Protein AF-A0A1J5WPW8-F1 (afdb_monomer_lite)

Secondary structure (DSSP, 8-state):
-------EEEEEESSHHHHHHHHH-S---EEE-SSEEEEEEEEEGGGGGGGGEEE-TT-EEEEEEEEES-GGGGTTGGGSPTT-EEEEEEEEEEEEEGGGGGGGGEEE-TT-EEEEEEEEESSGGGGHHHHHHHTSTT--TTTT--EEEEEEEEEGGGGGGGG----TT----EEEEE---

Sequence (181 aa):
HEENVMEELVLSAKYPGEISKMLKAENKNILIRIGKMKRLELRGYAIGILPKLRIHGENVIEKLVLDTYCSKRLSEILKTENNSIWIGKMKKLELNDYAIEILPMLGIHEENVMEELILYAGYPDRITKILKILGKKNNNTLDWMGKVKRLELKDHAIKILPKLRFYEETVMEELRLKALG

Radius of gyration: 15.9 Å; chains: 1; bounding box: 30×51×37 Å

Foldseek 3Di:
DPDPQAQEDADEDPDLVVCVCVVPPPPLDVENPDDEHAEDHYYALRVLCQLSYNADQQYEYAEYYYYYPDLVSCVVLLPAAFLQRENHEYQEYAAEFLSVLNLLNHNYDQQHAHAEYHYYHPDLVSCVNVCVQLVDDPDPSQVRVHAYQEYAYEANSVVCVVSHDDPPPHDHNYYHYYHDD

pLDDT: mean 84.25, std 13.34, range [40.56, 98.38]

Structure (mmCIF, N/CA/C/O backbone):
data_AF-A0A1J5WPW8-F1
#
_entry.id   AF-A0A1J5WPW8-F1
#
loop_
_atom_site.group_PDB
_atom_site.id
_atom_site.type_symbol
_atom_site.label_atom_id
_atom_site.label_alt_id
_atom_site.label_comp_id
_atom_site.label_asym_id
_atom_site.label_entity_id
_atom_site.label_seq_id
_atom_site.pdbx_PDB_ins_code
_atom_site.Cartn_x
_atom_site.Cartn_y
_atom_site.Cartn_z
_atom_site.occupancy
_atom_site.B_iso_or_equiv
_atom_site.auth_seq_id
_atom_site.auth_comp_id
_atom_site.auth_asym_id
_atom_site.auth_atom_id
_atom_site.pdbx_PDB_model_num
ATOM 1 N N . HIS A 1 1 ? -13.655 30.890 6.936 1.00 40.56 1 HIS A N 1
ATOM 2 C CA . HIS A 1 1 ? -12.804 30.493 5.801 1.00 40.56 1 HIS A CA 1
ATOM 3 C C . HIS A 1 1 ? -13.249 29.113 5.373 1.00 40.56 1 HIS A C 1
ATOM 5 O O . HIS A 1 1 ? -13.176 28.210 6.192 1.00 40.56 1 HIS A O 1
ATOM 11 N N . GLU A 1 2 ? -13.803 28.975 4.170 1.00 44.16 2 GLU A N 1
ATOM 12 C CA . GLU A 1 2 ? -14.146 27.665 3.610 1.00 44.16 2 GLU A CA 1
ATOM 13 C C . GLU A 1 2 ? -12.842 26.904 3.373 1.00 44.16 2 GLU A C 1
ATOM 15 O O . GLU A 1 2 ? -12.029 27.278 2.525 1.00 44.16 2 GLU A O 1
ATOM 20 N N . GLU A 1 3 ? -12.587 25.897 4.203 1.00 50.22 3 GLU A N 1
ATOM 21 C CA . GLU A 1 3 ? -11.493 24.967 3.973 1.00 50.22 3 GLU A CA 1
ATOM 22 C C . GLU A 1 3 ? -11.766 24.257 2.647 1.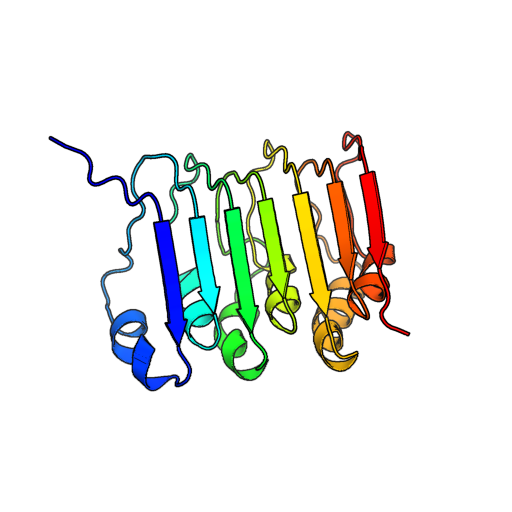00 50.22 3 GLU A C 1
ATOM 24 O O . GLU A 1 3 ? -12.818 23.656 2.441 1.00 50.22 3 GLU A O 1
ATOM 29 N N . ASN A 1 4 ? -10.830 24.386 1.711 1.00 52.78 4 ASN A N 1
ATOM 30 C CA . ASN A 1 4 ? -10.899 23.737 0.412 1.00 52.78 4 ASN A CA 1
ATOM 31 C C . ASN A 1 4 ? -10.639 22.234 0.607 1.00 52.78 4 ASN A C 1
ATOM 33 O O . ASN A 1 4 ? -9.502 21.769 0.493 1.00 52.78 4 ASN A O 1
ATOM 37 N N . VAL A 1 5 ? -11.677 21.492 0.998 1.00 61.50 5 VAL A N 1
ATOM 38 C CA . VAL A 1 5 ? -11.614 20.046 1.218 1.00 61.50 5 VAL A CA 1
ATOM 39 C C . VAL A 1 5 ? -11.617 19.361 -0.146 1.00 61.50 5 VAL A C 1
ATOM 41 O O . VAL A 1 5 ? -12.652 19.210 -0.791 1.00 61.50 5 VAL A O 1
ATOM 44 N N . MET A 1 6 ? -10.440 18.950 -0.616 1.00 71.38 6 MET A N 1
ATOM 45 C CA . MET A 1 6 ? -10.336 18.095 -1.798 1.00 71.38 6 MET A CA 1
ATOM 46 C C . MET A 1 6 ? -10.886 16.702 -1.460 1.00 71.38 6 MET A C 1
ATOM 48 O O . MET A 1 6 ? -10.224 15.918 -0.781 1.00 71.38 6 MET A O 1
ATOM 52 N N . GLU A 1 7 ? -12.094 16.395 -1.936 1.00 81.25 7 GLU A N 1
ATOM 53 C CA . GLU A 1 7 ? -12.743 15.103 -1.680 1.00 81.25 7 GLU A CA 1
ATOM 54 C C . GLU A 1 7 ? -12.145 13.960 -2.513 1.00 81.25 7 GLU A C 1
ATOM 56 O O . GLU A 1 7 ? -12.011 12.842 -2.013 1.00 81.25 7 GLU A O 1
ATOM 61 N N . GLU A 1 8 ? -11.771 14.225 -3.768 1.00 87.38 8 GLU A N 1
ATOM 62 C CA . GLU A 1 8 ? -11.205 13.228 -4.678 1.00 87.38 8 GLU A CA 1
ATOM 63 C C . GLU A 1 8 ? -9.984 13.766 -5.429 1.00 87.38 8 GLU A C 1
ATOM 65 O O . GLU A 1 8 ? -9.990 14.881 -5.951 1.00 87.38 8 GLU A O 1
ATOM 70 N N . LEU A 1 9 ? -8.947 12.937 -5.529 1.00 87.50 9 LEU A N 1
ATOM 71 C CA . LEU A 1 9 ? -7.782 13.167 -6.372 1.00 87.50 9 LEU A CA 1
ATOM 72 C C . LEU A 1 9 ? -7.531 11.922 -7.219 1.00 87.50 9 LEU A C 1
ATOM 74 O O . LEU A 1 9 ? -7.070 10.903 -6.708 1.00 87.50 9 LEU A O 1
ATOM 78 N N . VAL A 1 10 ? -7.806 12.013 -8.519 1.00 92.19 10 VAL A N 1
ATOM 79 C CA . VAL A 1 10 ? -7.551 10.939 -9.486 1.00 92.19 10 VAL A CA 1
ATOM 80 C C . VAL A 1 10 ? -6.567 11.445 -10.530 1.00 92.19 10 VAL A C 1
ATOM 82 O O . VAL A 1 10 ? -6.871 12.365 -11.286 1.00 92.19 10 VAL A O 1
ATOM 85 N N . LEU A 1 11 ? -5.379 10.849 -10.578 1.00 91.88 11 LEU A N 1
ATOM 86 C CA . LEU A 1 11 ? -4.325 11.220 -11.515 1.00 91.88 11 LEU A CA 1
ATOM 87 C C . LEU A 1 11 ? -3.810 9.989 -12.248 1.00 91.88 11 LEU A C 1
ATOM 89 O O . LEU A 1 11 ? -3.477 8.969 -11.649 1.00 91.88 11 LEU A O 1
ATOM 93 N N . SER A 1 12 ? -3.694 10.107 -13.564 1.00 93.81 12 SER A N 1
ATOM 94 C CA . SER A 1 12 ? -3.099 9.095 -14.425 1.00 93.81 12 SER A CA 1
ATOM 95 C C . SER A 1 12 ? -2.065 9.766 -15.305 1.00 93.81 12 SER A C 1
ATOM 97 O O . SER A 1 12 ? -2.345 10.803 -15.901 1.00 93.81 12 SER A O 1
ATOM 99 N N . ALA A 1 13 ? -0.874 9.182 -15.377 1.00 91.81 13 ALA A N 1
ATOM 100 C CA . ALA A 1 13 ? 0.165 9.663 -16.273 1.00 91.81 13 ALA A CA 1
ATOM 101 C C . ALA A 1 13 ? 0.770 8.495 -17.052 1.00 91.81 13 ALA A C 1
ATOM 103 O O . ALA A 1 13 ? 1.256 7.513 -16.477 1.00 91.81 13 ALA A O 1
ATOM 104 N N . LYS A 1 14 ? 0.747 8.599 -18.380 1.00 90.50 14 LYS A N 1
ATOM 105 C CA . LYS A 1 14 ? 1.327 7.613 -19.293 1.00 90.50 14 LYS A CA 1
ATOM 106 C C . LYS A 1 14 ? 2.817 7.848 -19.491 1.00 90.50 14 LYS A C 1
ATOM 108 O O . LYS A 1 14 ? 3.535 6.866 -19.696 1.00 90.50 14 LYS A O 1
ATOM 113 N N . TYR A 1 15 ? 3.283 9.092 -19.354 1.00 88.69 15 TYR A N 1
ATOM 114 C CA . TYR A 1 15 ? 4.679 9.483 -19.565 1.00 88.69 15 TYR A CA 1
ATOM 115 C C . TYR A 1 15 ? 5.253 10.264 -18.370 1.00 88.69 15 TYR A C 1
ATOM 117 O O . TYR A 1 15 ? 4.532 11.017 -17.718 1.00 88.69 15 TYR A O 1
ATOM 125 N N . PRO A 1 16 ? 6.566 10.157 -18.085 1.00 83.00 16 PRO A N 1
ATOM 126 C CA . PRO A 1 16 ? 7.171 10.832 -16.931 1.00 83.00 16 PRO A CA 1
ATOM 127 C C . PRO A 1 16 ? 7.147 12.362 -17.064 1.00 83.00 16 PRO A C 1
ATOM 129 O O . PRO A 1 16 ? 7.086 13.073 -16.063 1.00 83.00 16 PRO A O 1
ATOM 132 N N . GLY A 1 17 ? 7.171 12.876 -18.300 1.00 85.38 17 GLY A N 1
ATOM 133 C CA . GLY A 1 17 ? 7.116 14.310 -18.583 1.00 85.38 17 GLY A CA 1
ATOM 134 C C . GLY A 1 17 ? 5.841 14.985 -18.068 1.00 85.38 17 GLY A C 1
ATOM 135 O O . GLY A 1 17 ? 5.908 16.142 -17.653 1.00 85.38 17 GLY A O 1
ATOM 136 N N . GLU A 1 18 ? 4.724 14.250 -18.007 1.00 85.19 18 GLU A N 1
ATOM 137 C CA . GLU A 1 18 ? 3.403 14.756 -17.602 1.00 85.19 18 GLU A CA 1
ATOM 138 C C . GLU A 1 18 ? 3.379 15.198 -16.133 1.00 85.19 18 GLU A C 1
ATOM 140 O O . GLU A 1 18 ? 2.745 16.193 -15.797 1.00 85.19 18 GLU A O 1
ATOM 145 N N . ILE A 1 19 ? 4.146 14.526 -15.269 1.00 83.19 19 ILE A N 1
ATOM 146 C CA . ILE A 1 19 ? 4.253 14.873 -13.843 1.00 83.19 19 ILE A CA 1
ATOM 147 C C . ILE A 1 19 ? 5.527 15.647 -13.501 1.00 83.19 19 ILE A C 1
ATOM 149 O O . ILE A 1 19 ? 5.748 15.999 -12.344 1.00 83.19 19 ILE A O 1
ATOM 153 N N . SER A 1 20 ? 6.385 15.933 -14.485 1.00 81.81 20 SER A N 1
ATOM 154 C CA . SER A 1 20 ? 7.703 16.534 -14.242 1.00 81.81 20 SER A CA 1
ATOM 155 C C . SER A 1 20 ? 7.619 17.868 -13.496 1.00 81.81 20 SER A C 1
ATOM 157 O O . SER A 1 20 ? 8.407 18.109 -12.586 1.00 81.81 20 SER A O 1
ATOM 159 N N . LYS A 1 21 ? 6.630 18.710 -13.826 1.00 79.12 21 LYS A N 1
ATOM 160 C CA . LYS A 1 21 ? 6.372 19.976 -13.125 1.00 79.12 21 LYS A CA 1
ATOM 161 C C . LYS A 1 21 ? 5.922 19.749 -11.679 1.00 79.12 21 LYS A C 1
ATOM 163 O O . LYS A 1 21 ? 6.377 20.464 -10.798 1.00 79.12 21 LYS A O 1
ATOM 168 N N . MET A 1 22 ? 5.094 18.731 -11.431 1.00 78.75 22 MET A N 1
ATOM 169 C CA . MET A 1 22 ? 4.626 18.378 -10.082 1.00 78.75 22 MET A CA 1
ATOM 170 C C . MET A 1 22 ? 5.773 17.865 -9.205 1.00 78.75 22 MET A C 1
ATOM 172 O O . MET A 1 22 ? 5.854 18.211 -8.033 1.00 78.75 22 MET A O 1
ATOM 176 N N . LEU A 1 23 ? 6.692 17.081 -9.777 1.00 76.12 23 LEU A N 1
ATOM 177 C CA . LEU A 1 23 ? 7.872 16.583 -9.063 1.00 76.12 23 LEU A CA 1
ATOM 178 C C . LEU A 1 23 ? 8.915 17.678 -8.785 1.00 76.12 23 LEU A C 1
ATOM 180 O O . LEU A 1 23 ? 9.606 17.602 -7.768 1.00 76.12 23 LEU A O 1
ATOM 184 N N . LYS A 1 24 ? 9.037 18.661 -9.691 1.00 75.50 24 LYS A N 1
ATOM 185 C CA . LYS A 1 24 ? 9.972 19.799 -9.605 1.00 75.50 24 LYS A CA 1
ATOM 186 C C . LYS A 1 24 ? 9.472 20.950 -8.735 1.00 75.50 24 LYS A C 1
ATOM 188 O O . LYS A 1 24 ? 10.272 21.806 -8.379 1.00 75.50 24 LYS A O 1
ATOM 193 N N . ALA A 1 25 ? 8.178 21.006 -8.426 1.00 67.94 25 ALA A N 1
ATOM 194 C CA . ALA A 1 25 ? 7.640 22.039 -7.557 1.00 67.94 25 ALA A CA 1
ATOM 195 C C . ALA A 1 25 ? 8.318 21.962 -6.175 1.00 67.94 25 ALA A C 1
ATOM 197 O O . ALA A 1 25 ? 8.193 20.964 -5.467 1.00 67.94 25 ALA A O 1
ATOM 198 N N . GLU A 1 26 ? 9.042 23.020 -5.790 1.00 56.09 26 GLU A N 1
ATOM 199 C CA . GLU A 1 26 ? 9.680 23.143 -4.466 1.00 56.09 26 GLU A CA 1
ATOM 200 C C . GLU A 1 26 ? 8.642 23.163 -3.335 1.00 56.09 26 GLU A C 1
ATOM 202 O O . GLU A 1 26 ? 8.894 22.707 -2.217 1.00 56.09 26 GLU A O 1
ATOM 207 N N . ASN A 1 27 ? 7.428 23.618 -3.659 1.00 53.66 27 ASN A N 1
ATOM 208 C CA . ASN A 1 27 ? 6.271 23.520 -2.791 1.00 53.66 27 ASN A CA 1
ATOM 209 C C . ASN A 1 27 ? 5.838 22.055 -2.652 1.00 53.66 27 ASN A C 1
ATOM 211 O O . ASN A 1 27 ? 5.128 21.515 -3.498 1.00 53.66 27 ASN A O 1
ATOM 215 N N . LYS A 1 28 ? 6.196 21.447 -1.516 1.00 51.88 28 LYS A N 1
ATOM 216 C CA . LYS A 1 28 ? 5.749 20.122 -1.029 1.00 51.88 28 LYS A CA 1
ATOM 217 C C . LYS A 1 28 ? 4.235 20.035 -0.735 1.00 51.88 28 LYS A C 1
ATOM 219 O O . LYS A 1 28 ? 3.809 19.292 0.143 1.00 51.88 28 LYS A O 1
ATOM 224 N N . ASN A 1 29 ? 3.418 20.846 -1.399 1.00 51.06 29 ASN A N 1
ATOM 225 C CA . ASN A 1 29 ? 2.107 21.245 -0.912 1.00 51.06 29 ASN A CA 1
ATOM 226 C C . ASN A 1 29 ? 1.013 21.062 -1.972 1.00 51.06 29 ASN A C 1
ATOM 228 O O . ASN A 1 29 ? 0.170 21.943 -2.125 1.00 51.06 29 ASN A O 1
ATOM 232 N N . ILE A 1 30 ? 0.898 19.876 -2.585 1.00 55.94 30 ILE A N 1
ATOM 233 C CA . ILE A 1 30 ? -0.470 19.331 -2.692 1.00 55.94 30 ILE A CA 1
ATOM 234 C C . ILE A 1 30 ? -0.826 18.911 -1.266 1.00 55.94 30 ILE A C 1
ATOM 236 O O . ILE A 1 30 ? -0.700 17.757 -0.862 1.00 55.94 30 ILE A O 1
ATOM 240 N N . LEU A 1 31 ? -1.083 19.928 -0.448 1.00 52.72 31 LEU A N 1
ATOM 241 C CA . LEU A 1 31 ? -1.415 19.799 0.950 1.00 52.72 31 LEU A CA 1
ATOM 242 C C . LEU A 1 31 ? -2.880 19.415 0.950 1.00 52.72 31 LEU A C 1
ATOM 244 O O . LEU A 1 31 ? -3.749 20.259 0.746 1.00 52.72 31 LEU A O 1
ATOM 248 N N . ILE A 1 32 ? -3.133 18.127 1.138 1.00 57.88 32 ILE A N 1
ATOM 249 C CA . ILE A 1 32 ? -4.471 17.640 1.431 1.00 57.88 32 ILE A CA 1
ATOM 250 C C . ILE A 1 32 ? -4.677 17.993 2.907 1.00 57.88 32 ILE A C 1
ATOM 252 O O . ILE A 1 32 ? -4.341 17.219 3.804 1.00 57.88 32 ILE A O 1
ATOM 256 N N . ARG A 1 33 ? -5.063 19.247 3.169 1.00 54.75 33 ARG A N 1
ATOM 257 C CA . ARG A 1 33 ? -5.304 19.758 4.523 1.00 54.75 33 ARG A CA 1
ATOM 258 C C . ARG A 1 33 ? -6.684 19.329 4.992 1.00 54.75 33 ARG A C 1
ATOM 260 O O . ARG A 1 33 ? -7.620 19.397 4.210 1.00 54.75 33 ARG A O 1
ATOM 267 N N . ILE A 1 34 ? -6.724 18.930 6.263 1.00 47.91 34 ILE A N 1
ATOM 268 C CA . ILE A 1 34 ? -7.872 18.877 7.174 1.00 47.91 34 ILE A CA 1
ATOM 269 C C . ILE A 1 34 ? -9.170 18.478 6.472 1.00 47.91 34 ILE A C 1
ATOM 271 O O . ILE A 1 34 ? -9.904 19.301 5.935 1.00 47.91 34 ILE A O 1
ATOM 275 N N . GLY A 1 35 ? -9.447 17.177 6.475 1.00 62.34 35 GLY A N 1
ATOM 276 C CA . GLY A 1 35 ? -10.738 16.679 6.037 1.00 62.34 35 GLY A CA 1
ATOM 277 C C . GLY A 1 35 ? -10.773 15.181 5.784 1.00 62.34 35 GLY A C 1
ATOM 278 O O . GLY A 1 35 ? -9.833 14.426 6.045 1.00 62.34 35 GLY A O 1
ATOM 279 N N . LYS A 1 36 ? -11.915 14.766 5.246 1.00 72.81 36 LYS A N 1
ATOM 280 C CA . LYS A 1 36 ? -12.189 13.409 4.796 1.00 72.81 36 LYS A CA 1
ATOM 281 C C . LYS A 1 36 ? -11.983 13.354 3.284 1.00 72.81 36 LYS A C 1
ATOM 283 O O . LYS A 1 36 ? -12.728 13.986 2.543 1.00 72.81 36 LYS A O 1
ATOM 288 N N . MET A 1 37 ? -10.989 12.599 2.827 1.00 83.44 37 MET A N 1
ATOM 289 C CA . MET A 1 37 ? -10.780 12.352 1.399 1.00 83.44 37 MET A CA 1
ATOM 290 C C . MET A 1 37 ? -11.517 11.071 1.021 1.00 83.44 37 MET A C 1
ATOM 292 O O . MET A 1 37 ? -11.227 10.002 1.548 1.00 83.44 37 MET A O 1
ATOM 296 N N . LYS A 1 38 ? -12.474 11.154 0.102 1.00 88.94 38 LYS A N 1
ATOM 297 C CA . LYS A 1 38 ? -13.206 9.983 -0.389 1.00 88.94 38 LYS A CA 1
ATOM 298 C C . LYS A 1 38 ? -12.291 9.089 -1.222 1.00 88.94 38 LYS A C 1
ATOM 300 O O . LYS A 1 38 ? -12.256 7.875 -1.030 1.00 88.94 38 LYS A O 1
ATOM 305 N N . ARG A 1 39 ? -11.494 9.672 -2.122 1.00 90.81 39 ARG A N 1
ATOM 306 C CA . ARG A 1 39 ? -10.682 8.881 -3.056 1.00 90.81 39 ARG A CA 1
ATOM 307 C C . ARG A 1 39 ? -9.348 9.530 -3.385 1.00 90.81 39 ARG A C 1
ATOM 309 O O . ARG A 1 39 ? -9.304 10.654 -3.869 1.00 90.81 39 ARG A O 1
ATOM 316 N N . LEU A 1 40 ? -8.274 8.768 -3.220 1.00 92.50 40 LEU A N 1
ATOM 317 C CA . LEU A 1 40 ? -6.964 9.056 -3.789 1.00 92.50 40 LEU A CA 1
ATOM 318 C C . LEU A 1 40 ? -6.599 7.939 -4.758 1.00 92.50 40 LEU A C 1
ATOM 320 O O . LEU A 1 40 ? -6.489 6.782 -4.365 1.00 92.50 40 LEU A O 1
ATOM 324 N N . GLU A 1 41 ? -6.403 8.275 -6.025 1.00 95.75 41 GLU A N 1
ATOM 325 C CA . GLU A 1 41 ? -6.075 7.307 -7.058 1.00 95.75 41 GLU A CA 1
ATOM 326 C C . GLU A 1 41 ? -4.939 7.796 -7.942 1.00 95.75 41 GLU A C 1
ATOM 328 O O . GLU A 1 41 ? -5.058 8.817 -8.618 1.00 95.75 41 GLU A O 1
ATOM 333 N N . LEU A 1 42 ? -3.840 7.042 -7.963 1.00 94.94 42 LEU A N 1
ATOM 334 C CA . LEU A 1 42 ? -2.672 7.350 -8.779 1.00 94.94 42 LEU A CA 1
ATOM 335 C C . LEU A 1 42 ? -2.369 6.178 -9.708 1.00 94.94 42 LEU A C 1
ATOM 337 O O . LEU A 1 42 ? -2.099 5.061 -9.261 1.00 94.94 42 LEU A O 1
ATOM 341 N N . ARG A 1 43 ? -2.374 6.450 -11.014 1.00 95.62 43 ARG A N 1
ATOM 342 C CA . ARG A 1 43 ? -2.109 5.457 -12.056 1.00 95.62 43 ARG A CA 1
ATOM 343 C C . ARG A 1 43 ? -0.867 5.787 -12.877 1.00 95.62 43 ARG A C 1
ATOM 345 O O . ARG A 1 43 ? -0.593 6.934 -13.241 1.00 95.62 43 ARG A O 1
ATOM 352 N N . GLY A 1 44 ? -0.115 4.751 -13.226 1.00 93.88 44 GLY A N 1
ATOM 353 C CA . GLY A 1 44 ? 1.062 4.849 -14.078 1.00 93.88 44 GLY A CA 1
ATOM 354 C C . GLY A 1 44 ? 2.176 5.692 -13.456 1.00 93.88 44 GLY A C 1
ATOM 355 O O . GLY A 1 44 ? 2.643 5.398 -12.359 1.00 93.88 44 GLY A O 1
ATOM 356 N N . TYR A 1 45 ? 2.655 6.713 -14.173 1.00 91.62 45 TYR A N 1
ATOM 357 C CA . TYR A 1 45 ? 3.697 7.613 -13.662 1.00 91.62 45 TYR A CA 1
ATOM 358 C C . TYR A 1 45 ? 3.197 8.482 -12.508 1.00 91.62 45 TYR A C 1
ATOM 360 O O . TYR A 1 45 ? 4.019 8.874 -11.687 1.00 91.62 45 TYR A O 1
ATOM 368 N N . ALA A 1 46 ? 1.884 8.713 -12.382 1.00 92.75 46 ALA A N 1
ATOM 369 C CA . ALA A 1 46 ? 1.325 9.559 -11.332 1.00 92.75 46 ALA A CA 1
ATOM 370 C C . ALA A 1 46 ? 1.632 9.035 -9.926 1.00 92.75 46 ALA A C 1
ATOM 372 O O . ALA A 1 46 ? 1.751 9.837 -9.010 1.00 92.75 46 ALA A O 1
ATOM 373 N N . ILE A 1 47 ? 1.871 7.729 -9.756 1.00 92.81 47 ILE A N 1
ATOM 374 C CA . ILE A 1 47 ? 2.304 7.162 -8.470 1.00 92.81 47 ILE A CA 1
ATOM 375 C C . ILE A 1 47 ? 3.564 7.857 -7.940 1.00 92.81 47 ILE A C 1
ATOM 377 O O . ILE A 1 47 ? 3.690 8.034 -6.734 1.00 92.81 47 ILE A O 1
ATOM 381 N N . GLY A 1 48 ? 4.464 8.318 -8.815 1.00 89.81 48 GLY A N 1
ATOM 382 C CA . GLY A 1 48 ? 5.697 9.005 -8.421 1.00 89.81 48 GLY A CA 1
ATOM 383 C C . GLY A 1 48 ? 5.480 10.276 -7.593 1.00 89.81 48 GLY A C 1
ATOM 384 O O . GLY A 1 48 ? 6.408 10.722 -6.922 1.00 89.81 48 GLY A O 1
ATOM 385 N N . ILE A 1 49 ? 4.273 10.851 -7.601 1.00 87.81 49 ILE A N 1
ATOM 386 C CA . ILE A 1 49 ? 3.943 12.008 -6.763 1.00 87.81 49 ILE A CA 1
ATOM 387 C C . ILE A 1 49 ? 3.573 11.608 -5.330 1.00 87.81 49 ILE A C 1
ATOM 389 O O . ILE A 1 49 ? 3.496 12.491 -4.486 1.00 87.81 49 ILE A O 1
ATOM 393 N N . LEU A 1 50 ? 3.331 10.324 -5.038 1.00 88.44 50 LEU A N 1
ATOM 394 C CA . LEU A 1 50 ? 2.841 9.863 -3.736 1.00 88.44 50 LEU A CA 1
ATOM 395 C C . LEU A 1 50 ? 3.696 10.381 -2.560 1.00 88.44 50 LEU A C 1
ATOM 397 O O . LEU A 1 50 ? 3.114 10.978 -1.661 1.00 88.44 50 LEU A O 1
ATOM 401 N N . PRO A 1 51 ? 5.048 10.307 -2.577 1.00 84.69 51 PRO A N 1
ATOM 402 C CA . PRO A 1 51 ? 5.872 10.871 -1.497 1.00 84.69 51 PRO A CA 1
ATOM 403 C C . PRO A 1 51 ? 5.832 12.406 -1.403 1.00 84.69 51 PRO A C 1
ATOM 405 O O . PRO A 1 51 ? 6.352 12.989 -0.456 1.00 84.69 51 PRO A O 1
ATOM 408 N N . LYS A 1 52 ? 5.290 13.085 -2.420 1.00 80.81 52 LYS A N 1
ATOM 409 C CA . LYS A 1 52 ? 5.110 14.543 -2.459 1.00 80.81 52 LYS A CA 1
ATOM 410 C C . LYS A 1 52 ? 3.736 14.970 -1.942 1.00 80.81 52 LYS A C 1
ATOM 412 O O . LYS A 1 52 ? 3.546 16.159 -1.694 1.00 80.81 52 LYS A O 1
ATOM 417 N N . LEU A 1 53 ? 2.791 14.039 -1.793 1.00 80.12 53 LEU A N 1
ATOM 418 C CA . LEU A 1 53 ? 1.495 14.319 -1.189 1.00 80.12 53 LEU A CA 1
ATOM 419 C C . LEU A 1 53 ? 1.690 14.445 0.321 1.00 80.12 53 LEU A C 1
ATOM 421 O O . LEU A 1 53 ? 2.066 13.489 0.994 1.00 80.12 53 LEU A O 1
ATOM 425 N N . ARG A 1 54 ? 1.445 15.639 0.864 1.00 70.88 54 ARG A N 1
ATOM 426 C CA . ARG A 1 54 ? 1.464 15.850 2.311 1.00 70.88 54 ARG A CA 1
ATOM 427 C C . ARG A 1 54 ? 0.065 15.584 2.848 1.00 70.88 54 ARG A C 1
ATOM 429 O O . ARG A 1 54 ? -0.787 16.472 2.833 1.00 70.88 54 ARG A O 1
ATOM 436 N N . ILE A 1 55 ? -0.149 14.350 3.290 1.00 72.62 55 ILE A N 1
ATOM 437 C CA . ILE A 1 55 ? -1.389 13.899 3.921 1.00 72.62 55 ILE A CA 1
ATOM 438 C C . ILE A 1 55 ? -1.230 14.109 5.428 1.00 72.62 55 ILE A C 1
ATOM 440 O O . ILE A 1 55 ? -0.252 13.659 6.027 1.00 72.62 55 ILE A O 1
ATOM 444 N N . HIS A 1 56 ? -2.140 14.869 6.038 1.00 69.81 56 HIS A N 1
ATOM 445 C CA . HIS A 1 56 ? -2.104 15.089 7.482 1.00 69.81 56 HIS A CA 1
ATOM 446 C C . HIS A 1 56 ? -2.363 13.768 8.214 1.00 69.81 56 HIS A C 1
ATOM 448 O O . HIS A 1 56 ? -3.171 12.967 7.753 1.00 69.81 56 HIS A O 1
ATOM 454 N N . GLY A 1 57 ? -1.710 13.529 9.355 1.00 65.12 57 GLY A N 1
ATOM 455 C CA . GLY A 1 57 ? -1.829 12.235 10.038 1.00 65.12 57 GLY A CA 1
ATOM 456 C C . GLY A 1 57 ? -3.218 11.915 10.585 1.00 65.12 57 GLY A C 1
ATOM 457 O O . GLY A 1 57 ? -3.541 10.746 10.770 1.00 65.12 57 GLY A O 1
ATOM 458 N N . GLU A 1 58 ? -4.045 12.942 10.757 1.00 68.94 58 GLU A N 1
ATOM 459 C CA . GLU A 1 58 ? -5.451 12.832 11.157 1.00 68.94 58 GLU A CA 1
ATOM 460 C C . GLU A 1 58 ? -6.412 12.682 9.967 1.00 68.94 58 GLU A C 1
ATOM 462 O O . GLU A 1 58 ? -7.606 12.462 10.171 1.00 68.94 58 GLU A O 1
ATOM 467 N N . ASN A 1 59 ? -5.929 12.793 8.722 1.00 74.62 59 ASN A N 1
ATOM 468 C CA . ASN A 1 59 ? -6.790 12.599 7.561 1.00 74.62 59 ASN A CA 1
ATOM 469 C C . ASN A 1 59 ? -7.268 11.147 7.496 1.00 74.62 59 ASN A C 1
ATOM 471 O O . ASN A 1 59 ? -6.511 10.199 7.730 1.00 74.62 59 ASN A O 1
ATOM 475 N N . VAL A 1 60 ? -8.529 10.999 7.098 1.00 83.75 60 VAL A N 1
ATOM 476 C CA . VAL A 1 60 ? -9.137 9.705 6.798 1.00 83.75 60 VAL A CA 1
ATOM 477 C C . VAL A 1 60 ? -9.388 9.627 5.298 1.00 83.75 60 VAL A C 1
ATOM 479 O O . VAL A 1 60 ? -10.194 10.392 4.761 1.00 83.75 60 VAL A O 1
ATOM 482 N N . ILE A 1 61 ? -8.708 8.696 4.629 1.00 89.69 61 ILE A N 1
ATOM 483 C CA . ILE A 1 61 ? -8.947 8.362 3.221 1.00 89.69 61 ILE A CA 1
ATOM 484 C C . ILE A 1 61 ? -9.940 7.197 3.143 1.00 89.69 61 ILE A C 1
ATOM 486 O O . ILE A 1 61 ? -9.676 6.110 3.650 1.00 89.69 61 ILE A O 1
ATOM 490 N N . GLU A 1 62 ? -11.090 7.361 2.491 1.00 93.19 62 GLU A N 1
ATOM 491 C CA . GLU A 1 62 ? -12.002 6.224 2.318 1.00 93.19 62 GLU A CA 1
ATOM 492 C C . GLU A 1 62 ? -11.409 5.181 1.362 1.00 93.19 62 GLU A C 1
ATOM 494 O O . GLU A 1 62 ? -11.454 3.988 1.662 1.00 93.19 62 GLU A O 1
ATOM 499 N N . LYS A 1 63 ? -10.803 5.605 0.245 1.00 95.38 63 LYS A N 1
ATOM 500 C CA . LYS A 1 63 ? -10.165 4.695 -0.714 1.00 95.38 63 LYS A CA 1
ATOM 501 C C . LYS A 1 63 ? -8.845 5.236 -1.267 1.00 95.38 63 LYS A C 1
ATOM 503 O O . LYS A 1 63 ? -8.831 6.280 -1.914 1.00 95.38 63 LYS A O 1
ATOM 508 N N . LEU A 1 64 ? -7.764 4.477 -1.088 1.00 95.31 64 LEU A N 1
ATOM 509 C CA . LEU A 1 64 ? -6.490 4.662 -1.784 1.00 95.31 64 LEU A CA 1
ATOM 510 C C . LEU A 1 64 ? -6.316 3.574 -2.852 1.00 95.31 64 LEU A C 1
ATOM 512 O O . LEU A 1 64 ? -6.325 2.388 -2.530 1.00 95.31 64 LEU A O 1
ATOM 516 N N . VAL A 1 65 ? -6.129 3.978 -4.110 1.00 97.88 65 VAL A N 1
ATOM 517 C CA . VAL A 1 65 ? -5.851 3.085 -5.246 1.00 97.88 65 VAL A CA 1
ATOM 518 C C . VAL A 1 65 ? -4.524 3.463 -5.891 1.00 97.88 65 VAL A C 1
ATOM 520 O O . VAL A 1 65 ? -4.343 4.597 -6.335 1.00 97.88 65 VAL A O 1
ATOM 523 N N . LEU A 1 66 ? -3.604 2.507 -5.993 1.00 97.69 66 LEU A N 1
ATOM 524 C CA . LEU A 1 66 ? -2.319 2.689 -6.663 1.00 97.69 66 LEU A CA 1
ATOM 525 C C . LEU A 1 66 ? -2.145 1.588 -7.710 1.00 97.69 66 LEU A C 1
ATOM 527 O O . LEU A 1 66 ? -2.189 0.402 -7.395 1.00 97.69 66 LEU A O 1
ATOM 531 N N . ASP A 1 67 ? -1.955 1.985 -8.966 1.00 96.81 67 ASP A N 1
ATOM 532 C CA . ASP A 1 67 ? -1.873 1.065 -10.105 1.00 96.81 67 ASP A CA 1
ATOM 533 C C . ASP A 1 67 ? -0.716 1.444 -11.030 1.00 96.81 67 ASP A C 1
ATOM 535 O O . ASP A 1 67 ? -0.677 2.536 -11.609 1.00 96.81 67 ASP A O 1
ATOM 539 N N . THR A 1 68 ? 0.254 0.542 -11.188 1.00 95.00 68 THR A N 1
ATOM 540 C CA . THR A 1 68 ? 1.254 0.709 -12.238 1.00 95.00 68 THR A CA 1
ATOM 541 C C . THR A 1 68 ? 1.729 -0.603 -12.830 1.00 95.00 68 THR A C 1
ATOM 543 O O . THR A 1 68 ? 2.247 -1.500 -12.164 1.00 95.00 68 THR A O 1
ATOM 546 N N . TYR A 1 69 ? 1.714 -0.625 -14.158 1.00 91.06 69 TYR A N 1
ATOM 547 C CA . TYR A 1 69 ? 2.291 -1.693 -14.954 1.00 91.06 69 TYR A CA 1
ATOM 548 C C . TYR A 1 69 ? 3.798 -1.519 -15.230 1.00 91.06 69 TYR A C 1
ATOM 550 O O . TYR A 1 69 ? 4.354 -2.278 -16.025 1.00 91.06 69 TYR A O 1
ATOM 558 N N . CYS A 1 70 ? 4.489 -0.548 -14.621 1.00 87.12 70 CYS A N 1
ATOM 559 C CA . CYS A 1 70 ? 5.921 -0.339 -14.856 1.00 87.12 70 CYS A CA 1
ATOM 560 C C . CYS A 1 70 ? 6.705 -0.111 -13.558 1.00 87.12 70 CYS A C 1
ATOM 562 O O . CYS A 1 70 ? 6.578 0.930 -12.914 1.00 87.12 70 CYS A O 1
ATOM 564 N N . SER A 1 71 ? 7.578 -1.064 -13.221 1.00 85.00 71 SER A N 1
ATOM 565 C CA . SER A 1 71 ? 8.392 -1.046 -12.000 1.00 85.00 71 SER A CA 1
ATOM 566 C C . SER A 1 71 ? 9.438 0.069 -11.981 1.00 85.00 71 SER A C 1
ATOM 568 O O . SER A 1 71 ? 9.777 0.575 -10.913 1.00 85.00 71 SER A O 1
ATOM 570 N N . LYS A 1 72 ? 9.918 0.513 -13.155 1.00 82.94 72 LYS A N 1
ATOM 571 C CA . LYS A 1 72 ? 10.843 1.657 -13.271 1.00 82.94 72 LYS A CA 1
ATOM 572 C C . LYS A 1 72 ? 10.233 2.944 -12.710 1.00 82.94 72 LYS A C 1
ATOM 574 O O . LYS A 1 72 ? 10.968 3.811 -12.262 1.00 82.94 72 LYS A O 1
ATOM 579 N N . ARG A 1 73 ? 8.899 3.061 -12.703 1.00 80.94 73 ARG A N 1
ATOM 580 C CA . ARG A 1 73 ? 8.177 4.234 -12.181 1.00 80.94 73 ARG A CA 1
ATOM 581 C C . ARG A 1 73 ? 8.233 4.346 -10.659 1.00 80.94 73 ARG A C 1
ATOM 583 O O . ARG A 1 73 ? 7.939 5.406 -10.125 1.00 80.94 73 ARG A O 1
ATOM 590 N N . LEU A 1 74 ? 8.609 3.266 -9.979 1.00 86.69 74 LEU A N 1
ATOM 591 C CA . LEU A 1 74 ? 8.658 3.187 -8.523 1.00 86.69 74 LEU A CA 1
ATOM 592 C C . LEU A 1 74 ? 10.064 3.418 -7.965 1.00 86.69 74 LEU A C 1
ATOM 594 O O . LEU A 1 74 ? 10.230 3.379 -6.755 1.00 86.69 74 LEU A O 1
ATOM 598 N N . SER A 1 75 ? 11.083 3.648 -8.805 1.00 85.12 75 SER A N 1
ATOM 599 C CA . SER A 1 75 ? 12.483 3.688 -8.358 1.00 85.12 75 SER A CA 1
ATOM 600 C C . SER A 1 75 ? 12.735 4.685 -7.230 1.00 85.12 75 SER A C 1
ATOM 602 O O . SER A 1 75 ? 13.481 4.367 -6.315 1.00 85.12 75 SER A O 1
ATOM 604 N N . GLU A 1 76 ? 12.116 5.865 -7.279 1.00 84.94 76 GLU A N 1
ATOM 605 C CA . GLU A 1 76 ? 12.274 6.883 -6.233 1.00 84.94 76 GLU A CA 1
ATOM 606 C C . GLU A 1 76 ? 11.513 6.529 -4.955 1.00 84.94 76 GLU A C 1
ATOM 608 O O . GLU A 1 76 ? 12.007 6.774 -3.862 1.00 84.94 76 GLU A O 1
ATOM 613 N N . ILE A 1 77 ? 10.349 5.893 -5.084 1.00 90.50 77 ILE A N 1
ATOM 614 C CA . ILE A 1 77 ? 9.537 5.442 -3.947 1.00 90.50 77 ILE A CA 1
ATOM 615 C C . ILE A 1 77 ? 10.238 4.297 -3.224 1.00 90.50 77 ILE A C 1
ATOM 617 O O . ILE A 1 77 ? 10.352 4.300 -2.015 1.00 90.50 77 ILE A O 1
ATOM 621 N N . LEU A 1 78 ? 10.781 3.330 -3.956 1.00 89.88 78 LEU A N 1
ATOM 622 C CA . LEU A 1 78 ? 11.446 2.167 -3.363 1.00 89.88 78 LEU A CA 1
ATOM 623 C C . LEU A 1 78 ? 12.815 2.491 -2.741 1.00 89.88 78 LEU A C 1
ATOM 625 O O . LEU A 1 78 ? 13.428 1.608 -2.145 1.00 89.88 78 LEU A O 1
ATOM 629 N N . LYS A 1 79 ? 13.315 3.722 -2.911 1.00 89.00 79 LYS A N 1
ATOM 630 C CA . LYS A 1 79 ? 14.489 4.240 -2.193 1.00 89.00 79 LYS A CA 1
ATOM 631 C C . LYS A 1 79 ? 14.127 4.831 -0.833 1.00 89.00 79 LYS A C 1
ATOM 633 O O . LYS A 1 79 ? 15.038 5.081 -0.049 1.00 89.00 79 LYS A O 1
ATOM 638 N N . THR A 1 80 ? 12.848 5.109 -0.572 1.00 87.56 80 THR A N 1
ATOM 639 C CA . THR A 1 80 ? 12.431 5.625 0.729 1.00 87.56 80 THR A CA 1
ATOM 640 C C . THR A 1 80 ? 12.546 4.535 1.788 1.00 87.56 80 THR A C 1
ATOM 642 O O . THR A 1 80 ? 12.635 3.346 1.481 1.00 87.56 80 THR A O 1
ATOM 645 N N . GLU A 1 81 ? 12.563 4.935 3.052 1.00 87.69 81 GLU A N 1
ATOM 646 C CA . GLU A 1 81 ? 12.562 3.983 4.157 1.00 87.69 81 GLU A CA 1
ATOM 647 C C . GLU A 1 81 ? 11.184 3.319 4.289 1.00 87.69 81 GLU A C 1
ATOM 649 O O . GLU A 1 81 ? 10.168 3.867 3.837 1.00 87.69 81 GLU A O 1
ATOM 654 N N . ASN A 1 82 ? 11.136 2.143 4.919 1.00 85.81 82 ASN A N 1
ATOM 655 C CA . ASN A 1 82 ? 9.860 1.517 5.261 1.00 85.81 82 ASN A CA 1
ATOM 656 C C . ASN A 1 82 ? 9.025 2.504 6.094 1.00 85.81 82 ASN A C 1
ATOM 658 O O . ASN A 1 82 ? 9.569 3.211 6.942 1.00 85.81 82 ASN A O 1
ATOM 662 N N . ASN A 1 83 ? 7.716 2.540 5.860 1.00 85.19 83 ASN A N 1
ATOM 663 C CA . ASN A 1 83 ? 6.751 3.332 6.637 1.00 85.19 83 ASN A CA 1
ATOM 664 C C . ASN A 1 83 ? 6.938 4.857 6.543 1.00 85.19 83 ASN A C 1
ATOM 666 O O . ASN A 1 83 ? 6.315 5.602 7.298 1.00 85.19 83 ASN A O 1
ATOM 670 N N . SER A 1 84 ? 7.791 5.343 5.638 1.00 86.69 84 SER A N 1
ATOM 671 C CA . SER A 1 84 ? 8.123 6.770 5.539 1.00 86.69 84 SER A CA 1
ATOM 672 C C . SER A 1 84 ? 7.102 7.586 4.739 1.00 86.69 84 SER A C 1
ATOM 674 O O . SER A 1 84 ? 7.046 8.811 4.871 1.00 86.69 84 SER A O 1
ATOM 676 N N . ILE A 1 85 ? 6.265 6.935 3.926 1.00 88.06 85 ILE A N 1
ATOM 677 C CA . ILE A 1 85 ? 5.209 7.591 3.149 1.00 88.06 85 ILE A CA 1
ATOM 678 C C . ILE A 1 85 ? 3.929 7.584 3.976 1.00 88.06 85 ILE A C 1
ATOM 680 O O . ILE A 1 85 ? 3.093 6.694 3.841 1.00 88.06 85 ILE A O 1
ATOM 684 N N . TRP A 1 86 ? 3.786 8.569 4.857 1.00 86.38 86 TRP A N 1
ATOM 685 C CA . TRP A 1 86 ? 2.656 8.644 5.777 1.00 86.38 86 TRP A CA 1
ATOM 686 C C . TRP A 1 86 ? 1.337 8.968 5.062 1.00 86.38 86 TRP A C 1
ATOM 688 O O . TRP A 1 86 ? 1.187 10.040 4.475 1.00 86.38 86 TRP A O 1
ATOM 698 N N . ILE A 1 87 ? 0.372 8.048 5.138 1.00 85.25 87 ILE A N 1
ATOM 699 C CA . ILE A 1 87 ? -0.963 8.192 4.539 1.00 85.25 87 ILE A CA 1
ATOM 700 C C . ILE A 1 87 ? -2.055 8.418 5.608 1.00 85.25 87 ILE A C 1
ATOM 702 O O . ILE A 1 87 ? -3.177 8.791 5.275 1.00 85.25 87 ILE A O 1
ATOM 706 N N . GLY A 1 88 ? -1.745 8.246 6.898 1.00 85.50 88 GLY A N 1
ATOM 707 C CA . GLY A 1 88 ? -2.712 8.423 7.988 1.00 85.50 88 GLY A CA 1
ATOM 708 C C . GLY A 1 88 ? -3.666 7.232 8.131 1.00 85.50 88 GLY A C 1
ATOM 709 O O . GLY A 1 88 ? -3.227 6.079 8.101 1.00 85.50 88 GLY A O 1
ATOM 710 N N . LYS A 1 89 ? -4.963 7.499 8.326 1.00 88.12 89 LYS A N 1
ATOM 711 C CA . LYS A 1 89 ? -6.010 6.470 8.455 1.00 88.12 89 LYS A CA 1
ATOM 712 C C . LYS A 1 89 ? -6.695 6.245 7.104 1.00 88.12 89 LYS A C 1
ATOM 714 O O . LYS A 1 89 ? -6.929 7.188 6.349 1.00 88.12 89 LYS A O 1
ATOM 719 N N . MET A 1 90 ? -7.060 5.004 6.793 1.00 91.38 90 MET A N 1
ATOM 720 C CA . MET A 1 90 ? -7.830 4.685 5.595 1.00 91.38 90 MET A CA 1
ATOM 721 C C . MET A 1 90 ? -8.747 3.475 5.751 1.00 91.38 90 MET A C 1
ATOM 723 O O . MET A 1 90 ? -8.410 2.503 6.429 1.00 91.38 90 MET A O 1
ATOM 727 N N . LYS A 1 91 ? -9.880 3.503 5.042 1.00 94.25 91 LYS A N 1
ATOM 728 C CA . LYS A 1 91 ? -10.820 2.374 5.021 1.00 94.25 91 LYS A CA 1
ATOM 729 C C . LYS A 1 91 ? -10.423 1.305 4.008 1.00 94.25 91 LYS A C 1
ATOM 731 O O . LYS A 1 91 ? -10.530 0.123 4.322 1.00 94.25 91 LYS A O 1
ATOM 736 N N . LYS A 1 92 ? -9.978 1.692 2.808 1.00 96.56 92 LYS A N 1
ATOM 737 C CA . LYS A 1 92 ? -9.662 0.753 1.722 1.00 96.56 92 LYS A CA 1
ATOM 738 C C . LYS A 1 92 ? -8.323 1.062 1.062 1.00 96.56 92 LYS A C 1
ATOM 740 O O . LYS A 1 92 ? -8.103 2.195 0.632 1.00 96.56 92 LYS A O 1
ATOM 745 N N . LEU A 1 93 ? -7.483 0.039 0.920 1.00 96.88 93 LEU A N 1
ATOM 746 C CA . LEU A 1 93 ? -6.226 0.083 0.174 1.00 96.88 93 LEU A CA 1
ATOM 747 C C . LEU A 1 93 ? -6.263 -0.920 -0.979 1.00 96.88 93 LEU A C 1
ATOM 749 O O . LEU A 1 93 ? -6.440 -2.115 -0.759 1.00 96.88 93 LEU A O 1
ATOM 753 N N . GLU A 1 94 ? -6.058 -0.440 -2.202 1.00 98.38 94 GLU A N 1
ATOM 754 C CA . GLU A 1 94 ? -5.986 -1.261 -3.409 1.00 98.38 94 GLU A CA 1
ATOM 755 C C . GLU A 1 94 ? -4.650 -1.025 -4.127 1.00 98.38 94 GLU A C 1
ATOM 757 O O . GLU A 1 94 ? -4.366 0.087 -4.579 1.00 98.38 94 GLU A O 1
ATOM 762 N N . LEU A 1 95 ? -3.826 -2.073 -4.227 1.00 97.88 95 LEU A N 1
ATOM 763 C CA . LEU A 1 95 ? -2.531 -2.046 -4.912 1.00 97.88 95 LEU A CA 1
ATOM 764 C C . LEU A 1 95 ? -2.535 -3.026 -6.088 1.00 97.88 95 LEU A C 1
ATOM 766 O O . LEU A 1 95 ? -2.664 -4.238 -5.900 1.00 97.88 95 LEU A O 1
ATOM 770 N N . ASN A 1 96 ? -2.345 -2.493 -7.294 1.00 97.44 96 ASN A N 1
ATOM 771 C CA . ASN A 1 96 ? -2.391 -3.247 -8.543 1.00 97.44 96 ASN A CA 1
ATOM 772 C C . ASN A 1 96 ? -1.005 -3.326 -9.217 1.00 97.44 96 ASN A C 1
ATOM 774 O O . ASN A 1 96 ? -0.278 -2.334 -9.351 1.00 97.44 96 ASN A O 1
ATOM 778 N N . ASP A 1 97 ? -0.652 -4.527 -9.673 1.00 95.94 97 ASP A N 1
ATOM 779 C CA . ASP A 1 97 ? 0.593 -4.883 -10.352 1.00 95.94 97 ASP A CA 1
ATOM 780 C C . ASP A 1 97 ? 1.850 -4.483 -9.560 1.00 95.94 97 ASP A C 1
ATOM 782 O O . ASP A 1 97 ? 1.997 -4.850 -8.393 1.00 95.94 97 ASP A O 1
ATOM 786 N N . TYR A 1 98 ? 2.797 -3.752 -10.165 1.00 96.12 98 TYR A N 1
ATOM 787 C CA . TYR A 1 98 ? 4.032 -3.390 -9.467 1.00 96.12 98 TYR A CA 1
ATOM 788 C C . TYR A 1 98 ? 3.775 -2.426 -8.308 1.00 96.12 98 TYR A C 1
ATOM 790 O O . TYR A 1 98 ? 4.650 -2.292 -7.459 1.00 96.12 98 TYR A O 1
ATOM 798 N N . ALA A 1 99 ? 2.610 -1.766 -8.233 1.00 96.69 99 ALA A N 1
ATOM 799 C CA . ALA A 1 99 ? 2.294 -0.900 -7.100 1.00 96.69 99 ALA A CA 1
ATOM 800 C C . ALA A 1 99 ? 2.329 -1.667 -5.771 1.00 96.69 99 ALA A C 1
ATOM 802 O O . ALA A 1 99 ? 2.634 -1.072 -4.749 1.00 96.69 99 ALA A O 1
ATOM 803 N N . ILE A 1 100 ? 2.132 -2.988 -5.772 1.00 95.50 100 ILE A N 1
ATOM 804 C CA . ILE A 1 100 ? 2.305 -3.815 -4.573 1.00 95.50 100 ILE A CA 1
ATOM 805 C C . ILE A 1 100 ? 3.698 -3.629 -3.947 1.00 95.50 100 ILE A C 1
ATOM 807 O O . ILE A 1 100 ? 3.819 -3.655 -2.726 1.00 95.50 100 ILE A O 1
ATOM 811 N N . GLU A 1 101 ? 4.748 -3.387 -4.741 1.00 93.38 101 GLU A N 1
ATOM 812 C CA . GLU A 1 101 ? 6.117 -3.194 -4.237 1.00 93.38 101 GLU A CA 1
ATOM 813 C C . GLU A 1 101 ? 6.239 -2.032 -3.238 1.00 93.38 101 GLU A C 1
ATOM 815 O O . GLU A 1 101 ? 7.169 -2.030 -2.433 1.00 93.38 101 GLU A O 1
ATOM 820 N N . ILE A 1 102 ? 5.310 -1.070 -3.262 1.00 92.81 102 ILE A N 1
ATOM 821 C CA . ILE A 1 102 ? 5.324 0.091 -2.366 1.00 92.81 102 ILE A CA 1
ATOM 822 C C . ILE A 1 102 ? 4.669 -0.188 -1.013 1.00 92.81 102 ILE A C 1
ATOM 824 O O . ILE A 1 102 ? 4.798 0.651 -0.131 1.00 92.81 102 ILE A O 1
ATOM 828 N N . LEU A 1 103 ? 3.985 -1.327 -0.836 1.00 92.31 103 LEU A N 1
ATOM 829 C CA . LEU A 1 103 ? 3.283 -1.672 0.406 1.00 92.31 103 LEU A CA 1
ATOM 830 C C . LEU A 1 103 ? 4.175 -1.472 1.654 1.00 92.31 103 LEU A C 1
ATOM 832 O O . LEU A 1 103 ? 3.753 -0.737 2.538 1.00 92.31 103 LEU A O 1
ATOM 836 N N . PRO A 1 104 ? 5.421 -1.994 1.697 1.00 89.69 104 PRO A N 1
ATOM 837 C CA . PRO A 1 104 ? 6.433 -1.677 2.715 1.00 89.69 104 PRO A CA 1
ATOM 838 C C . PRO A 1 104 ? 6.697 -0.200 3.048 1.00 89.69 104 PRO A C 1
ATOM 840 O O . PRO A 1 104 ? 7.166 0.111 4.137 1.00 89.69 104 PRO A O 1
ATOM 843 N N . MET A 1 105 ? 6.518 0.700 2.083 1.00 90.25 105 MET A N 1
ATOM 844 C CA . MET A 1 105 ? 6.896 2.113 2.199 1.00 90.25 105 MET A CA 1
ATOM 845 C C . MET A 1 105 ? 5.769 2.960 2.790 1.00 90.25 105 MET A C 1
ATOM 847 O O . MET A 1 105 ? 6.020 4.067 3.267 1.00 90.25 105 MET A O 1
ATOM 851 N N . LEU A 1 106 ? 4.530 2.466 2.726 1.00 89.69 106 LEU A N 1
ATOM 852 C CA . LEU A 1 106 ? 3.364 3.172 3.239 1.00 89.69 106 LEU A CA 1
ATOM 853 C C . LEU A 1 106 ? 3.434 3.210 4.766 1.00 89.69 106 LEU A C 1
ATOM 855 O O . LEU A 1 106 ? 3.695 2.207 5.404 1.00 89.69 106 LEU A O 1
ATOM 859 N N . GLY A 1 107 ? 3.224 4.375 5.359 1.00 87.69 107 GLY A N 1
ATOM 860 C CA . GLY A 1 107 ? 3.016 4.524 6.791 1.00 87.69 107 GLY A CA 1
ATOM 861 C C . GLY A 1 107 ? 1.524 4.673 7.049 1.00 87.69 107 GLY A C 1
ATOM 862 O O . GLY A 1 107 ? 0.925 5.667 6.627 1.00 87.69 107 GLY A O 1
ATOM 863 N N . ILE A 1 108 ? 0.918 3.686 7.702 1.00 85.81 108 ILE A N 1
ATOM 864 C CA . ILE A 1 108 ? -0.478 3.747 8.149 1.00 85.81 108 ILE A CA 1
ATOM 865 C C . ILE A 1 108 ? -0.492 3.936 9.661 1.00 85.81 108 ILE A C 1
ATOM 867 O O . ILE A 1 108 ? 0.353 3.405 10.378 1.00 85.81 108 ILE A O 1
ATOM 871 N N . HIS A 1 109 ? -1.458 4.719 10.129 1.00 85.94 109 HIS A N 1
ATOM 872 C CA . HIS A 1 109 ? -1.665 4.962 11.548 1.00 85.94 109 HIS A CA 1
ATOM 873 C C . HIS A 1 109 ? -1.920 3.651 12.311 1.00 85.94 109 HIS A C 1
ATOM 875 O O . HIS A 1 109 ? -2.707 2.825 11.859 1.00 85.94 109 HIS A O 1
ATOM 881 N N . GLU A 1 110 ? -1.314 3.474 13.488 1.00 81.56 110 GLU A N 1
ATOM 882 C CA . GLU A 1 110 ? -1.425 2.238 14.290 1.00 81.56 110 GLU A CA 1
ATOM 883 C C . GLU A 1 110 ? -2.878 1.897 14.669 1.00 81.56 110 GLU A C 1
ATOM 885 O O . GLU A 1 110 ? -3.320 0.759 14.546 1.00 81.56 110 GLU A O 1
ATOM 890 N N . GLU A 1 111 ? -3.667 2.914 15.023 1.00 84.69 111 GLU A N 1
ATOM 891 C CA . GLU A 1 111 ? -5.108 2.803 15.284 1.00 84.69 111 GLU A CA 1
ATOM 892 C C . GLU A 1 111 ? -5.975 2.567 14.031 1.00 84.69 111 GLU A C 1
ATOM 894 O O . GLU A 1 111 ? -7.206 2.602 14.111 1.00 84.69 111 GLU A O 1
ATOM 899 N N . ASN A 1 112 ? -5.387 2.409 12.843 1.00 88.75 112 ASN A N 1
ATOM 900 C CA . ASN A 1 112 ? -6.172 2.221 11.634 1.00 88.75 112 ASN A CA 1
ATOM 901 C C . ASN A 1 112 ? -6.879 0.861 11.637 1.00 88.75 112 ASN A C 1
ATOM 903 O O . ASN A 1 112 ? -6.245 -0.196 11.693 1.00 88.75 112 ASN A O 1
ATOM 907 N N . VAL A 1 113 ? -8.200 0.902 11.477 1.00 90.94 113 VAL A N 1
ATOM 908 C CA . VAL A 1 113 ? -9.031 -0.276 11.224 1.00 90.94 113 VAL A CA 1
ATOM 909 C C . VAL A 1 113 ? -9.437 -0.253 9.755 1.00 90.94 113 VAL A C 1
ATOM 911 O O . VAL A 1 113 ? -10.422 0.378 9.373 1.00 90.94 113 VAL A O 1
ATOM 914 N N . MET A 1 114 ? -8.642 -0.920 8.925 1.00 93.19 114 MET A N 1
ATOM 915 C CA . MET A 1 114 ? -8.877 -1.041 7.494 1.00 93.19 114 MET A CA 1
ATOM 916 C C . MET A 1 114 ? -10.023 -2.020 7.233 1.00 93.19 114 MET A C 1
ATOM 918 O O . MET A 1 114 ? -10.018 -3.160 7.702 1.00 93.19 114 MET A O 1
ATOM 922 N N . GLU A 1 115 ? -11.002 -1.586 6.449 1.00 96.31 115 GLU A N 1
ATOM 923 C CA . GLU A 1 115 ? -12.108 -2.430 6.010 1.00 96.31 115 GLU A CA 1
ATOM 924 C C . GLU A 1 115 ? -11.643 -3.430 4.944 1.00 96.31 115 GLU A C 1
ATOM 926 O O . GLU A 1 115 ? -11.999 -4.603 5.026 1.00 96.31 115 GLU A O 1
ATOM 931 N N . GLU A 1 116 ? -10.842 -2.990 3.966 1.00 96.94 116 GLU A N 1
ATOM 932 C CA . GLU A 1 116 ? -10.388 -3.821 2.840 1.00 96.94 116 GLU A CA 1
ATOM 933 C C . GLU A 1 116 ? -8.932 -3.537 2.444 1.00 96.94 116 GLU A C 1
ATOM 935 O O . GLU A 1 116 ? -8.583 -2.402 2.113 1.00 96.94 116 GLU A O 1
ATOM 940 N N . LEU A 1 117 ? -8.119 -4.593 2.386 1.00 96.50 117 LEU A N 1
ATOM 941 C CA . LEU A 1 117 ? -6.825 -4.621 1.706 1.00 96.50 117 LEU A CA 1
ATOM 942 C C . LEU A 1 117 ? -6.934 -5.505 0.462 1.00 96.50 117 LEU A C 1
ATOM 944 O O . LEU A 1 117 ? -7.185 -6.704 0.575 1.00 96.50 117 LEU A O 1
ATOM 948 N N . ILE A 1 118 ? -6.724 -4.927 -0.718 1.00 98.06 118 ILE A N 1
ATOM 949 C CA . ILE A 1 118 ? -6.806 -5.622 -2.005 1.00 98.06 118 ILE A CA 1
ATOM 950 C C . ILE A 1 118 ? -5.446 -5.553 -2.698 1.00 98.06 118 ILE A C 1
ATOM 952 O O . ILE A 1 118 ? -4.960 -4.466 -3.008 1.00 98.06 118 ILE A O 1
ATOM 956 N N . LEU A 1 119 ? -4.848 -6.712 -2.977 1.00 97.94 119 LEU A N 1
ATOM 957 C CA . LEU A 1 119 ? -3.609 -6.828 -3.747 1.00 97.94 119 LEU A CA 1
ATOM 958 C C . LEU A 1 119 ? -3.864 -7.649 -5.015 1.00 97.94 119 LEU A C 1
ATOM 960 O O . LEU A 1 119 ? -4.360 -8.774 -4.941 1.00 97.94 119 LEU A O 1
ATOM 964 N N . TYR A 1 120 ? -3.488 -7.115 -6.172 1.00 97.62 120 TYR A N 1
ATOM 965 C CA . TYR A 1 120 ? -3.612 -7.788 -7.467 1.00 97.62 120 TYR A CA 1
ATOM 966 C C . TYR A 1 120 ? -2.288 -7.767 -8.222 1.00 97.62 120 TYR A C 1
ATOM 968 O O . TYR A 1 120 ? -1.679 -6.713 -8.373 1.00 97.62 120 TYR A O 1
ATOM 976 N N . ALA A 1 121 ? -1.857 -8.919 -8.734 1.00 96.25 121 ALA A N 1
ATOM 977 C CA . ALA A 1 121 ? -0.690 -9.011 -9.604 1.00 96.25 121 ALA A CA 1
ATOM 978 C C . ALA A 1 121 ? -0.964 -9.967 -10.761 1.00 96.25 121 ALA A C 1
ATOM 980 O O . ALA A 1 121 ? -0.886 -11.183 -10.579 1.00 96.25 121 ALA A O 1
ATOM 981 N N . GLY A 1 122 ? -1.204 -9.419 -11.954 1.00 94.69 122 GLY A N 1
ATOM 982 C CA . GLY A 1 122 ? -1.541 -10.225 -13.131 1.00 94.69 122 GLY A CA 1
ATOM 983 C C . GLY A 1 122 ? -0.372 -11.056 -13.670 1.00 94.69 122 GLY A C 1
ATOM 984 O O . GLY A 1 122 ? -0.584 -12.004 -14.414 1.00 94.69 122 GLY A O 1
ATOM 985 N N . TYR A 1 123 ? 0.869 -10.737 -13.277 1.00 93.12 123 TYR A N 1
ATOM 986 C CA . TYR A 1 123 ? 2.072 -11.458 -13.707 1.00 93.12 123 TYR A CA 1
ATOM 987 C C . TYR A 1 123 ? 3.013 -11.767 -12.531 1.00 93.12 123 TYR A C 1
ATOM 989 O O . TYR A 1 123 ? 3.092 -10.990 -11.573 1.00 93.12 123 TYR A O 1
ATOM 997 N N . PRO A 1 124 ? 3.765 -12.885 -12.573 1.00 91.31 124 PRO A N 1
ATOM 998 C CA . PRO A 1 124 ? 4.583 -13.325 -11.444 1.00 91.31 124 PRO A CA 1
ATOM 999 C C . PRO A 1 124 ? 5.790 -12.415 -11.197 1.00 91.31 124 PRO A C 1
ATOM 1001 O O . PRO A 1 124 ? 6.280 -12.326 -10.073 1.00 91.31 124 PRO A O 1
ATOM 1004 N N . ASP A 1 125 ? 6.269 -11.704 -12.217 1.00 91.94 125 ASP A N 1
ATOM 1005 C CA . ASP A 1 125 ? 7.379 -10.765 -12.080 1.00 91.94 125 ASP A CA 1
ATOM 1006 C C . ASP A 1 125 ? 7.004 -9.557 -11.197 1.00 91.94 125 ASP A C 1
ATOM 1008 O O . ASP A 1 125 ? 7.874 -9.013 -10.512 1.00 91.94 125 ASP A O 1
ATOM 1012 N N . ARG A 1 126 ? 5.708 -9.209 -11.121 1.00 91.75 126 ARG A N 1
ATOM 1013 C CA . ARG A 1 126 ? 5.154 -8.052 -10.386 1.00 91.75 126 ARG A CA 1
ATOM 1014 C C . ARG A 1 126 ? 5.312 -8.124 -8.874 1.00 91.75 126 ARG A C 1
ATOM 1016 O O . ARG A 1 126 ? 5.270 -7.098 -8.206 1.00 91.75 126 ARG A O 1
ATOM 1023 N N . ILE A 1 127 ? 5.527 -9.323 -8.341 1.00 93.12 127 ILE A N 1
ATOM 1024 C CA . ILE A 1 127 ? 5.681 -9.561 -6.902 1.00 93.12 127 ILE A CA 1
ATOM 1025 C C . ILE A 1 127 ? 7.131 -9.864 -6.497 1.00 93.12 127 ILE A C 1
ATOM 1027 O O . ILE A 1 127 ? 7.427 -10.042 -5.316 1.00 93.12 127 ILE A O 1
ATOM 1031 N N . THR A 1 128 ? 8.054 -9.949 -7.459 1.00 91.75 128 THR A N 1
ATOM 1032 C CA . THR A 1 128 ? 9.424 -10.431 -7.211 1.00 91.75 128 THR A CA 1
ATOM 1033 C C . THR A 1 128 ? 10.142 -9.589 -6.161 1.00 91.75 128 THR A C 1
ATOM 1035 O O . THR A 1 128 ? 10.748 -10.128 -5.230 1.00 91.75 128 THR A O 1
ATOM 1038 N N . LYS A 1 129 ? 10.073 -8.255 -6.273 1.00 89.62 129 LYS A N 1
ATOM 1039 C CA . LYS A 1 129 ? 10.780 -7.386 -5.327 1.00 89.62 129 LYS A CA 1
ATOM 1040 C C . LYS A 1 129 ? 10.128 -7.377 -3.958 1.00 89.62 129 LYS A C 1
ATOM 1042 O O . LYS A 1 129 ? 10.864 -7.432 -2.978 1.00 89.62 129 LYS A O 1
ATOM 1047 N N . ILE A 1 130 ? 8.795 -7.350 -3.870 1.00 90.62 130 ILE A N 1
ATOM 1048 C CA . ILE A 1 130 ? 8.137 -7.398 -2.560 1.00 90.62 130 ILE A CA 1
ATOM 1049 C C . ILE A 1 130 ? 8.462 -8.706 -1.841 1.00 90.62 130 ILE A C 1
ATOM 1051 O O . ILE A 1 130 ? 8.847 -8.660 -0.682 1.00 90.62 130 ILE A O 1
ATOM 1055 N N . LEU A 1 131 ? 8.453 -9.858 -2.516 1.00 91.56 131 LEU A N 1
ATOM 1056 C CA . LEU A 1 131 ? 8.859 -11.121 -1.890 1.00 91.56 131 LEU A CA 1
ATOM 1057 C C . LEU A 1 131 ? 10.309 -11.083 -1.389 1.00 91.56 131 LEU A C 1
ATOM 1059 O O . LEU A 1 131 ? 10.601 -11.600 -0.312 1.00 91.56 131 LEU A O 1
ATOM 1063 N N . LYS A 1 132 ? 11.215 -10.430 -2.129 1.00 89.81 132 LYS A N 1
ATOM 1064 C CA . LYS A 1 132 ? 12.602 -10.217 -1.693 1.00 89.81 132 LYS A CA 1
ATOM 1065 C C . LYS A 1 132 ? 12.689 -9.292 -0.476 1.00 89.81 132 LYS A C 1
ATOM 1067 O O . LYS A 1 132 ? 13.458 -9.579 0.437 1.00 89.81 132 LYS A O 1
ATOM 1072 N N . ILE A 1 133 ? 11.927 -8.197 -0.456 1.00 85.94 133 ILE A N 1
ATOM 1073 C CA . ILE A 1 133 ? 11.857 -7.266 0.680 1.00 85.94 133 ILE A CA 1
ATOM 1074 C C . ILE A 1 133 ? 11.314 -7.997 1.912 1.00 85.94 133 ILE A C 1
ATOM 1076 O O . ILE A 1 133 ? 11.936 -7.950 2.973 1.00 85.94 133 ILE A O 1
ATOM 1080 N N . LEU A 1 134 ? 10.218 -8.739 1.745 1.00 85.56 134 LEU A N 1
ATOM 1081 C CA . LEU A 1 134 ? 9.542 -9.483 2.804 1.00 85.56 134 LEU A CA 1
ATOM 1082 C C . LEU A 1 134 ? 10.263 -10.783 3.222 1.00 85.56 134 LEU A C 1
ATOM 1084 O O . LEU A 1 134 ? 9.929 -11.373 4.246 1.00 85.56 134 LEU A O 1
ATOM 1088 N N . GLY A 1 135 ? 11.272 -11.235 2.476 1.00 81.62 135 GLY A N 1
ATOM 1089 C CA . GLY A 1 135 ? 12.053 -12.437 2.783 1.00 81.62 135 GLY A CA 1
ATOM 1090 C C . GLY A 1 135 ? 13.308 -12.217 3.637 1.00 81.62 135 GLY A C 1
ATOM 1091 O O . GLY A 1 135 ? 13.953 -13.197 4.008 1.00 81.62 135 GLY A O 1
ATOM 1092 N N . LYS A 1 136 ? 13.692 -10.970 3.934 1.00 82.06 136 LYS A N 1
ATOM 1093 C CA . LYS A 1 136 ? 14.906 -10.671 4.714 1.00 82.06 136 LYS A CA 1
ATOM 1094 C C . LYS A 1 136 ? 14.719 -11.090 6.182 1.00 82.06 136 LYS A C 1
ATOM 1096 O O . LYS A 1 136 ? 13.778 -10.641 6.825 1.00 82.06 136 LYS A O 1
ATOM 1101 N N . LYS A 1 137 ? 15.620 -11.922 6.733 1.00 56.50 137 LYS A N 1
ATOM 1102 C CA . LYS A 1 137 ? 15.6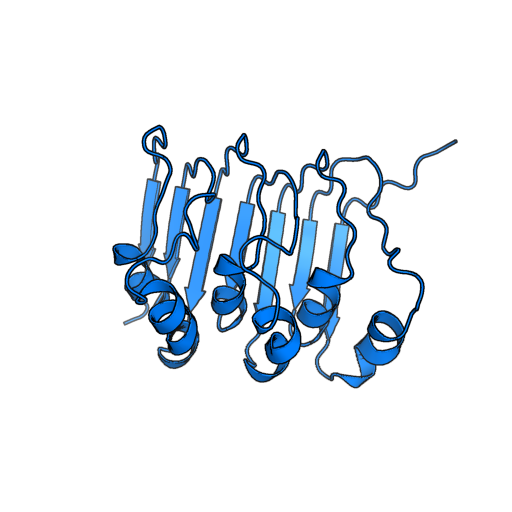60 -12.222 8.181 1.00 56.50 137 LYS A CA 1
ATOM 1103 C C . LYS A 1 137 ? 15.807 -10.889 8.933 1.00 56.50 137 LYS A C 1
ATOM 1105 O O . LYS A 1 137 ? 16.758 -10.167 8.656 1.00 56.50 137 LYS A O 1
ATOM 1110 N N . ASN A 1 138 ? 14.876 -10.580 9.838 1.00 60.25 138 ASN A N 1
ATOM 1111 C CA . ASN A 1 138 ? 14.778 -9.333 10.626 1.00 60.25 138 ASN A CA 1
ATOM 1112 C C . ASN A 1 138 ? 14.097 -8.141 9.932 1.00 60.25 138 ASN A C 1
ATOM 1114 O O . ASN A 1 138 ? 14.395 -6.994 10.252 1.00 60.25 138 ASN A O 1
ATOM 1118 N N . ASN A 1 139 ? 13.180 -8.380 8.995 1.00 60.12 139 ASN A N 1
ATOM 1119 C CA . ASN A 1 139 ? 12.369 -7.307 8.434 1.00 60.12 139 ASN A CA 1
ATOM 1120 C C . ASN A 1 139 ? 11.089 -7.046 9.247 1.00 60.12 139 ASN A C 1
ATOM 1122 O O . ASN A 1 139 ? 10.040 -7.651 9.070 1.00 60.12 139 ASN A O 1
ATOM 1126 N N . ASN A 1 140 ? 11.144 -6.012 10.062 1.00 60.84 140 ASN A N 1
ATOM 1127 C CA . ASN A 1 140 ? 10.003 -5.327 10.668 1.00 60.84 140 ASN A CA 1
ATOM 1128 C C . ASN A 1 140 ? 9.188 -4.489 9.651 1.00 60.84 140 ASN A C 1
ATOM 1130 O O . ASN A 1 140 ? 8.471 -3.553 9.996 1.00 60.84 140 ASN A O 1
ATOM 1134 N N . THR A 1 141 ? 9.297 -4.816 8.357 1.00 64.19 141 THR A N 1
ATOM 1135 C CA . THR A 1 141 ? 8.734 -4.054 7.234 1.00 64.19 141 THR A CA 1
ATOM 1136 C C . THR A 1 141 ? 7.208 -3.965 7.254 1.00 64.19 141 THR A C 1
ATOM 1138 O O . THR A 1 141 ? 6.664 -3.056 6.641 1.00 64.19 141 THR A O 1
ATOM 1141 N N . LEU A 1 142 ? 6.521 -4.883 7.940 1.00 64.75 142 LEU A N 1
ATOM 1142 C CA . LEU A 1 142 ? 5.057 -4.918 8.030 1.00 64.75 142 LEU A CA 1
ATOM 1143 C C . LEU A 1 142 ? 4.546 -4.925 9.479 1.00 64.75 142 LEU A C 1
ATOM 1145 O O . LEU A 1 142 ? 3.380 -5.228 9.707 1.00 64.75 142 LEU A O 1
ATOM 1149 N N . ASP A 1 143 ? 5.381 -4.565 10.457 1.00 64.50 143 ASP A N 1
ATOM 1150 C CA . ASP A 1 143 ? 5.005 -4.589 11.883 1.00 64.50 143 ASP A CA 1
ATOM 1151 C C . ASP A 1 143 ? 3.925 -3.542 12.250 1.00 64.50 143 ASP A C 1
ATOM 1153 O O . ASP A 1 143 ? 3.438 -3.510 13.374 1.00 64.50 143 ASP A O 1
ATOM 1157 N N . TRP A 1 144 ? 3.524 -2.705 11.292 1.00 64.44 144 TRP A N 1
ATOM 1158 C CA . TRP A 1 144 ? 2.623 -1.559 11.442 1.00 64.44 144 TRP A CA 1
ATOM 1159 C C . TRP A 1 144 ? 1.298 -1.714 10.680 1.00 64.44 144 TRP A C 1
ATOM 1161 O O . TRP A 1 144 ? 0.528 -0.761 10.644 1.00 64.44 144 TRP A O 1
ATOM 1171 N N . MET A 1 145 ? 1.017 -2.861 10.039 1.00 67.06 145 MET A N 1
ATOM 1172 C CA . MET A 1 145 ? -0.050 -3.023 9.025 1.00 67.06 145 MET A CA 1
ATOM 1173 C C . MET A 1 145 ? -1.505 -2.715 9.470 1.00 67.06 145 MET A C 1
ATOM 1175 O O . MET A 1 145 ? -2.434 -2.874 8.676 1.00 67.06 145 MET A O 1
ATOM 1179 N N . GLY A 1 146 ? -1.723 -2.230 10.692 1.00 72.69 146 GLY A N 1
ATOM 1180 C CA . GLY A 1 146 ? -3.034 -1.923 11.256 1.00 72.69 146 GLY A CA 1
ATOM 1181 C C . GLY A 1 146 ? -3.911 -3.169 11.379 1.00 72.69 146 GLY A C 1
ATOM 1182 O O . GLY A 1 146 ? -3.488 -4.296 11.103 1.00 72.69 146 GLY A O 1
ATOM 1183 N N . LYS A 1 147 ? -5.159 -2.978 11.805 1.00 88.00 147 LYS A N 1
ATOM 1184 C CA . LYS A 1 147 ? -6.160 -4.053 11.815 1.00 88.00 147 LYS A CA 1
ATOM 1185 C C . LYS A 1 147 ? -6.803 -4.118 10.431 1.00 88.00 147 LYS A C 1
ATOM 1187 O O . LYS A 1 147 ? -7.279 -3.097 9.941 1.00 88.00 147 LYS A O 1
ATOM 1192 N N . VAL A 1 148 ? -6.844 -5.296 9.804 1.00 91.88 148 VAL A N 1
ATOM 1193 C CA . VAL A 1 148 ? -7.465 -5.506 8.481 1.00 91.88 148 VAL A CA 1
ATOM 1194 C C . VAL A 1 148 ? -8.645 -6.464 8.603 1.00 91.88 148 VAL A C 1
ATOM 1196 O O . VAL A 1 148 ? -8.466 -7.631 8.943 1.00 91.88 148 VAL A O 1
ATOM 1199 N N . LYS A 1 149 ? -9.852 -5.977 8.296 1.00 95.56 149 LYS A N 1
ATOM 1200 C CA . LYS A 1 149 ? -11.083 -6.780 8.341 1.00 95.56 149 LYS A CA 1
ATOM 1201 C C . LYS A 1 149 ? -11.189 -7.738 7.162 1.00 95.56 149 LYS A C 1
ATOM 1203 O O . LYS A 1 149 ? -11.504 -8.905 7.360 1.00 95.56 149 LYS A O 1
ATOM 1208 N N . ARG A 1 150 ? -10.928 -7.269 5.940 1.00 96.94 150 ARG A N 1
ATOM 1209 C CA . ARG A 1 150 ? -10.990 -8.101 4.732 1.00 96.94 150 ARG A CA 1
ATOM 1210 C C . ARG A 1 150 ? -9.694 -8.033 3.944 1.00 96.94 150 ARG A C 1
ATOM 1212 O O . ARG A 1 150 ? -9.240 -6.944 3.597 1.00 96.94 150 ARG A O 1
ATOM 1219 N N . LEU A 1 151 ? -9.132 -9.193 3.625 1.00 96.81 151 LEU A N 1
ATOM 1220 C CA . LEU A 1 151 ? -7.981 -9.331 2.738 1.00 96.81 151 LEU A CA 1
ATOM 1221 C C . LEU A 1 151 ? -8.414 -10.005 1.435 1.00 96.81 151 LEU A C 1
ATOM 1223 O O . LEU A 1 151 ? -8.902 -11.132 1.454 1.00 96.81 151 LEU A O 1
ATOM 1227 N N . GLU A 1 152 ? -8.193 -9.349 0.298 1.00 98.00 152 GLU A N 1
ATOM 1228 C CA . GLU A 1 152 ? -8.378 -9.938 -1.029 1.00 98.00 152 GLU A CA 1
ATOM 1229 C C . GLU A 1 152 ? -7.044 -9.983 -1.783 1.00 98.00 152 GLU A C 1
ATOM 1231 O O . GLU A 1 152 ? -6.444 -8.952 -2.083 1.00 98.00 152 GLU A O 1
ATOM 1236 N N . LEU A 1 153 ? -6.582 -11.191 -2.107 1.00 97.88 153 LEU A N 1
ATOM 1237 C CA . LEU A 1 153 ? -5.390 -11.425 -2.918 1.00 97.88 153 LEU A CA 1
ATOM 1238 C C . LEU A 1 153 ? -5.795 -12.039 -4.253 1.00 97.88 153 LEU A C 1
ATOM 1240 O O . LEU A 1 153 ? -6.449 -13.085 -4.297 1.00 97.88 153 LEU A O 1
ATOM 1244 N N . LYS A 1 154 ? -5.381 -11.394 -5.341 1.00 97.44 154 LYS A N 1
ATOM 1245 C CA . LYS A 1 154 ? -5.691 -11.811 -6.706 1.00 97.44 154 LYS A CA 1
ATOM 1246 C C . LYS A 1 154 ? -4.436 -12.235 -7.472 1.00 97.44 154 LYS A C 1
ATOM 1248 O O . LYS A 1 154 ? -3.395 -11.575 -7.402 1.00 97.44 154 LYS A O 1
ATOM 1253 N N . ASP A 1 155 ? -4.558 -13.320 -8.222 1.00 96.31 155 ASP A N 1
ATOM 1254 C CA . ASP A 1 155 ? -3.554 -13.912 -9.098 1.00 96.31 155 ASP A CA 1
ATOM 1255 C C . ASP A 1 155 ? -2.231 -14.164 -8.373 1.00 96.31 155 ASP A C 1
ATOM 1257 O O . ASP A 1 155 ? -2.182 -14.815 -7.323 1.00 96.31 155 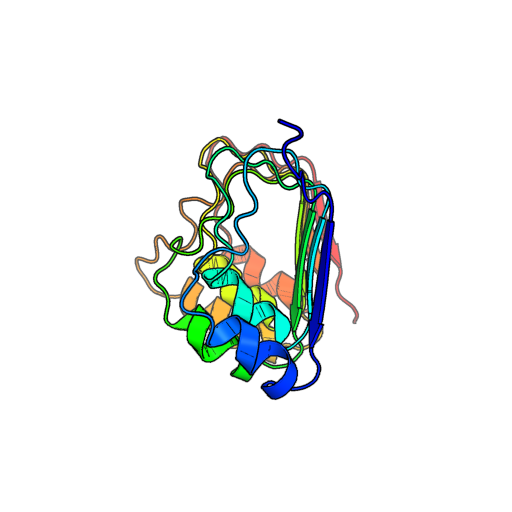ASP A O 1
ATOM 1261 N N . HIS A 1 156 ? -1.125 -13.640 -8.894 1.00 95.94 156 HIS A N 1
ATOM 1262 C CA . HIS A 1 156 ? 0.181 -13.880 -8.305 1.00 95.94 156 HIS A CA 1
ATOM 1263 C C . HIS A 1 156 ? 0.346 -13.223 -6.929 1.00 95.94 156 HIS A C 1
ATOM 1265 O O . HIS A 1 156 ? 1.203 -13.668 -6.163 1.00 95.94 156 HIS A O 1
ATOM 1271 N N . ALA A 1 157 ? -0.498 -12.253 -6.549 1.00 96.50 157 ALA A N 1
ATOM 1272 C CA . ALA A 1 157 ? -0.439 -11.628 -5.228 1.00 96.50 157 ALA A CA 1
ATOM 1273 C C . ALA A 1 157 ? -0.687 -12.631 -4.087 1.00 96.50 157 ALA A C 1
ATOM 1275 O O . ALA A 1 157 ? -0.191 -12.423 -2.981 1.00 96.50 157 ALA A O 1
ATOM 1276 N N . ILE A 1 158 ? -1.346 -13.768 -4.357 1.00 96.38 158 ILE A N 1
ATOM 1277 C CA . ILE A 1 158 ? -1.544 -14.859 -3.384 1.00 96.38 158 ILE A CA 1
ATOM 1278 C C . ILE A 1 158 ? -0.210 -15.335 -2.790 1.00 96.38 158 ILE A C 1
ATOM 1280 O O . ILE A 1 158 ? -0.130 -15.649 -1.604 1.00 96.38 158 ILE A O 1
ATOM 1284 N N . LYS A 1 159 ? 0.877 -15.322 -3.574 1.00 94.81 159 LYS A N 1
ATOM 1285 C CA . LYS A 1 159 ? 2.211 -15.755 -3.118 1.00 94.81 159 LYS A CA 1
ATOM 1286 C C . LYS A 1 159 ? 2.801 -14.862 -2.018 1.00 94.81 159 LYS A C 1
ATOM 1288 O O . LYS A 1 159 ? 3.767 -15.263 -1.374 1.00 94.81 159 LYS A O 1
ATOM 1293 N N . ILE A 1 160 ? 2.243 -13.670 -1.801 1.00 92.25 160 ILE 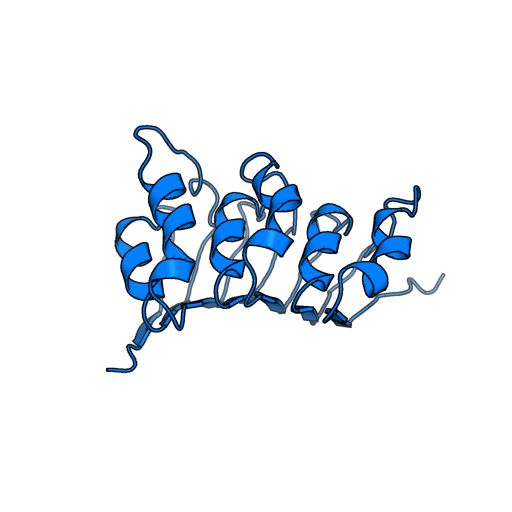A N 1
ATOM 1294 C CA . ILE A 1 160 ? 2.654 -12.746 -0.737 1.00 92.25 160 ILE A CA 1
ATOM 1295 C C . ILE A 1 160 ? 2.029 -13.143 0.607 1.00 92.25 160 ILE A C 1
ATOM 1297 O O . ILE A 1 160 ? 2.608 -12.823 1.641 1.00 92.25 160 ILE A O 1
ATOM 1301 N N . LEU A 1 161 ? 0.916 -13.891 0.617 1.00 92.00 161 LEU A N 1
ATOM 1302 C CA . LEU A 1 161 ? 0.172 -14.246 1.833 1.00 92.00 161 LEU A CA 1
ATOM 1303 C C . LEU A 1 161 ? 1.057 -14.764 2.981 1.00 92.00 161 LEU A C 1
ATOM 1305 O O . LEU A 1 161 ? 0.953 -14.208 4.071 1.00 92.00 161 LEU A O 1
ATOM 1309 N N . PRO A 1 162 ? 1.987 -15.727 2.779 1.00 88.94 162 PRO A N 1
ATOM 1310 C CA . PRO A 1 162 ? 2.806 -16.262 3.875 1.00 88.94 162 PRO A CA 1
ATOM 1311 C C . PRO A 1 162 ? 3.798 -15.250 4.466 1.00 88.94 162 PRO A C 1
ATOM 1313 O O . PRO A 1 162 ? 4.533 -15.564 5.400 1.00 88.94 162 PRO A O 1
ATOM 1316 N N . LYS A 1 163 ? 3.907 -14.071 3.852 1.00 87.38 163 LYS A N 1
ATOM 1317 C CA . LYS A 1 163 ? 4.808 -12.990 4.237 1.00 87.38 163 LYS A CA 1
ATOM 1318 C C . LYS A 1 163 ? 4.079 -11.799 4.855 1.00 87.38 163 LYS A C 1
ATOM 1320 O O . LYS A 1 163 ? 4.754 -10.929 5.401 1.00 87.38 163 LYS A O 1
ATOM 1325 N N . LEU A 1 164 ? 2.749 -11.745 4.765 1.00 85.88 164 LEU A N 1
ATOM 1326 C CA . LEU A 1 164 ? 1.962 -10.705 5.418 1.00 85.88 164 LEU A CA 1
ATOM 1327 C C . LEU A 1 164 ? 1.934 -10.949 6.926 1.00 85.88 164 LEU A C 1
ATOM 1329 O O . LEU A 1 164 ? 1.827 -12.087 7.382 1.00 85.88 164 LEU A O 1
ATOM 1333 N N . ARG A 1 165 ? 2.037 -9.863 7.691 1.00 81.00 165 ARG A N 1
ATOM 1334 C CA . ARG A 1 165 ? 1.916 -9.862 9.148 1.00 81.00 165 ARG A CA 1
ATOM 1335 C C . ARG A 1 165 ? 0.814 -8.887 9.527 1.00 81.00 165 ARG A C 1
ATOM 1337 O O . ARG A 1 165 ? 0.754 -7.792 8.981 1.00 81.00 165 ARG A O 1
ATOM 1344 N N . PHE A 1 166 ? -0.047 -9.309 10.438 1.00 79.94 166 PHE A N 1
ATOM 1345 C CA . PHE A 1 166 ? -1.129 -8.500 10.987 1.00 79.94 166 PHE A CA 1
ATOM 1346 C C . PHE A 1 166 ? -0.923 -8.384 12.496 1.00 79.94 166 PHE A C 1
ATOM 1348 O O . PHE A 1 166 ? -0.290 -9.260 13.091 1.00 79.94 166 PHE A O 1
ATOM 1355 N N . TYR A 1 167 ? -1.449 -7.322 13.113 1.00 77.00 167 TYR A N 1
ATOM 1356 C CA . TYR A 1 167 ? -1.460 -7.215 14.573 1.00 77.00 167 TYR A CA 1
ATO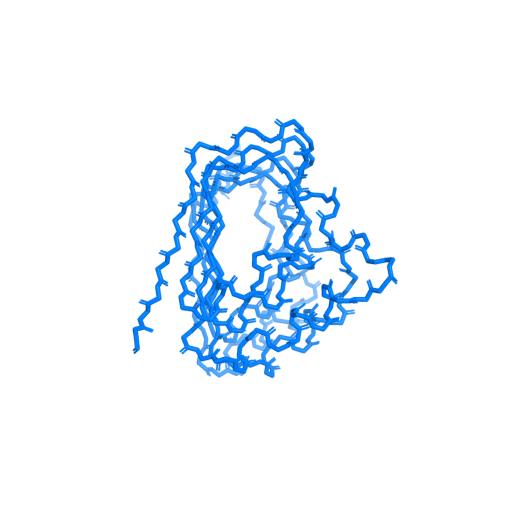M 1357 C C . TYR A 1 167 ? -2.173 -8.420 15.188 1.00 77.00 167 TYR A C 1
ATOM 1359 O O . TYR A 1 167 ? -3.172 -8.875 14.634 1.00 77.00 167 TYR A O 1
ATOM 1367 N N . GLU A 1 168 ? -1.703 -8.892 16.344 1.00 74.12 168 GLU A N 1
ATOM 1368 C CA . GLU A 1 168 ? -2.297 -10.029 17.067 1.00 74.12 168 GLU A CA 1
ATOM 1369 C C . GLU A 1 168 ? -3.793 -9.818 17.356 1.00 7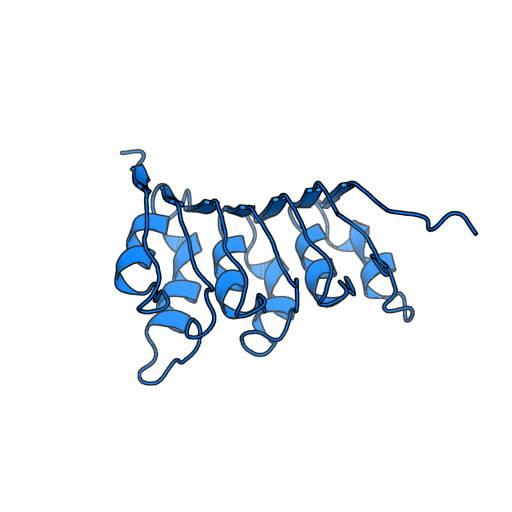4.12 168 GLU A C 1
ATOM 1371 O O . GLU A 1 168 ? -4.596 -10.735 17.227 1.00 74.12 168 GLU A O 1
ATOM 1376 N N . GLU A 1 169 ? -4.194 -8.574 17.625 1.00 78.69 169 GLU A N 1
ATOM 1377 C CA . GLU A 1 169 ? -5.592 -8.183 17.836 1.00 78.69 169 GLU A CA 1
ATOM 1378 C C . GLU A 1 169 ? -6.429 -8.079 16.543 1.00 78.69 169 GLU A C 1
ATOM 1380 O O . GLU A 1 169 ? -7.577 -7.622 16.573 1.00 78.69 169 GLU A O 1
ATOM 1385 N N . THR A 1 170 ? -5.867 -8.416 15.380 1.00 81.50 170 THR A N 1
ATOM 1386 C CA . THR A 1 170 ? -6.596 -8.359 14.109 1.00 81.50 170 THR A CA 1
ATOM 1387 C C . THR A 1 170 ? -7.595 -9.504 14.037 1.00 81.50 170 THR A C 1
ATOM 1389 O O . THR A 1 170 ? -7.227 -10.658 13.841 1.00 81.50 170 THR A O 1
ATOM 1392 N N . VAL A 1 171 ? -8.882 -9.169 14.104 1.00 86.50 171 VAL A N 1
ATOM 1393 C CA . VAL A 1 171 ? -9.967 -10.093 13.762 1.00 86.50 171 VAL A CA 1
ATOM 1394 C C . VAL A 1 171 ? -10.289 -9.917 12.280 1.00 86.50 171 VAL A C 1
ATOM 1396 O O . VAL A 1 171 ? -11.028 -9.009 11.898 1.00 86.50 171 VAL A O 1
ATOM 1399 N N . MET A 1 172 ? -9.687 -10.759 11.437 1.00 91.69 172 MET A N 1
ATOM 1400 C CA . MET A 1 172 ? -9.996 -10.790 10.007 1.00 91.69 172 MET A CA 1
ATOM 1401 C C . MET A 1 172 ? -11.363 -11.453 9.799 1.00 91.69 172 MET A C 1
ATOM 1403 O O . MET A 1 172 ? -11.552 -12.623 10.119 1.00 91.69 172 MET A O 1
ATOM 1407 N N . GLU A 1 173 ? -12.311 -10.690 9.264 1.00 96.38 173 GLU A N 1
ATOM 1408 C CA . GLU A 1 173 ? -13.676 -11.118 8.948 1.00 96.38 173 GLU A CA 1
ATOM 1409 C C . GLU A 1 173 ? -13.724 -11.940 7.651 1.00 96.38 173 GLU A C 1
ATOM 1411 O O . GLU A 1 173 ? -14.531 -12.859 7.531 1.00 96.38 173 GLU A O 1
ATOM 1416 N N . GLU A 1 174 ? -12.872 -11.623 6.668 1.00 96.94 174 GLU A N 1
ATOM 1417 C CA . GLU A 1 174 ? -12.891 -12.294 5.365 1.00 96.94 174 GLU A CA 1
ATOM 1418 C C . GLU A 1 174 ? -11.501 -12.393 4.719 1.00 96.94 174 GLU A C 1
ATOM 1420 O O . GLU A 1 174 ? -10.774 -11.404 4.613 1.00 96.94 174 GLU A O 1
ATOM 1425 N N . LEU A 1 175 ? -11.169 -13.580 4.203 1.00 96.62 175 LEU A N 1
ATOM 1426 C CA . LEU A 1 175 ? -10.014 -13.823 3.338 1.00 96.62 175 LEU A CA 1
ATOM 1427 C C . LEU A 1 175 ? -10.495 -14.317 1.968 1.00 96.62 175 LEU A C 1
ATOM 1429 O O . LEU A 1 175 ? -11.042 -15.412 1.854 1.00 96.62 175 LEU A O 1
ATOM 1433 N N . ARG A 1 176 ? -10.256 -13.532 0.915 1.00 97.69 176 ARG A N 1
ATOM 1434 C CA . ARG A 1 176 ? -10.562 -13.889 -0.477 1.00 97.69 176 ARG A CA 1
ATOM 1435 C C . ARG A 1 176 ? -9.282 -14.133 -1.258 1.00 97.69 176 ARG A C 1
ATOM 1437 O O . ARG A 1 176 ? -8.459 -13.235 -1.405 1.00 97.69 176 ARG A O 1
ATOM 1444 N N . LEU A 1 177 ? -9.150 -15.326 -1.826 1.00 97.44 177 LEU A N 1
ATOM 1445 C CA . LEU A 1 177 ? -8.069 -15.678 -2.743 1.00 97.44 177 LEU A CA 1
ATOM 1446 C C . LEU A 1 177 ? -8.684 -15.975 -4.110 1.00 97.44 177 LEU A C 1
ATOM 1448 O O . LEU A 1 177 ? -9.537 -16.853 -4.222 1.00 97.44 177 LEU A O 1
ATOM 1452 N N . LYS A 1 178 ? -8.287 -15.233 -5.143 1.00 94.69 178 LYS A N 1
ATOM 1453 C CA . LYS A 1 178 ? -8.776 -15.427 -6.516 1.00 94.69 178 LYS A CA 1
ATOM 1454 C C . LYS A 1 178 ? -7.585 -15.618 -7.431 1.00 94.69 178 LYS A C 1
ATOM 1456 O O . LYS A 1 178 ? -6.796 -14.699 -7.552 1.00 94.69 178 LYS A O 1
ATOM 1461 N N . ALA A 1 179 ? -7.448 -16.768 -8.069 1.00 88.50 179 ALA A N 1
ATOM 1462 C CA . ALA A 1 179 ? -6.450 -16.970 -9.110 1.00 88.50 179 ALA A CA 1
ATOM 1463 C C . ALA A 1 179 ? -7.168 -17.109 -10.453 1.00 88.50 179 ALA A C 1
ATOM 1465 O O . ALA A 1 179 ? -8.079 -17.928 -10.577 1.00 88.50 179 ALA A O 1
ATOM 1466 N N . LEU A 1 180 ? -6.776 -16.316 -11.442 1.00 74.50 180 LEU A N 1
ATOM 1467 C CA . LEU A 1 180 ? -6.977 -16.645 -12.843 1.00 74.50 180 LEU A CA 1
ATOM 1468 C C . LEU A 1 180 ? -6.020 -17.803 -13.164 1.00 74.50 180 LEU A C 1
ATOM 1470 O O . LEU A 1 180 ? -4.830 -17.734 -12.845 1.00 74.50 180 LEU A O 1
ATOM 1474 N N . GLY A 1 181 ? -6.594 -18.906 -13.654 1.00 53.78 181 GLY A N 1
ATOM 1475 C CA . GLY A 1 181 ? -5.881 -20.145 -13.984 1.00 53.78 181 GLY A CA 1
ATOM 1476 C C . GLY A 1 181 ? -4.938 -20.012 -15.168 1.00 53.78 181 GLY A C 1
ATOM 1477 O O . GLY A 1 181 ? -5.132 -19.083 -15.983 1.00 53.78 181 GLY A O 1
#